Protein AF-A0A3B3YIS9-F1 (afdb_monomer_lite)

Foldseek 3Di:
DDPPPPDPPDDPVVVVVVVVVVVVVVVVVVCVVCVVVVVVVVVVVVVVVVVVVVVVVVVVVVDDDDDDDAQDDDPPDPPFDKDWDDDPDPVDDIDIHTDDDDDDDDDDDDDADWDADPDDDDDDDDPDDPDPDPPPPPPDVHRIGGDDDDD

InterPro domains:
  IPR021654 Histone-lysine N-methyltransferase EZH1/EZH2, N-terminal [PF11616] (39-68)
  IPR045318 Histone-lysine N-methyltransferase EZH1/2-like [PTHR45747] (11-125)

Structure (mmCIF, N/CA/C/O backbone):
data_AF-A0A3B3YIS9-F1
#
_entry.id   AF-A0A3B3YIS9-F1
#
loop_
_atom_site.group_PDB
_atom_site.id
_atom_site.type_symbol
_atom_site.label_atom_id
_atom_site.label_alt_id
_atom_site.label_comp_id
_atom_site.label_asym_id
_atom_site.label_entity_id
_atom_site.label_seq_id
_atom_site.pdbx_PDB_ins_code
_atom_site.Cartn_x
_atom_site.Cartn_y
_atom_site.Cartn_z
_atom_site.occupancy
_atom_site.B_iso_or_equiv
_atom_site.auth_seq_id
_atom_site.auth_comp_id
_atom_site.auth_asym_id
_atom_site.auth_atom_id
_atom_site.pdbx_PDB_model_num
ATOM 1 N N . MET A 1 1 ? 39.478 -8.906 -55.169 1.00 37.00 1 MET A N 1
ATOM 2 C CA . MET A 1 1 ? 39.086 -8.832 -53.743 1.00 37.00 1 MET A CA 1
ATOM 3 C C . MET A 1 1 ? 37.570 -8.921 -53.661 1.00 37.00 1 MET A C 1
ATOM 5 O O . MET A 1 1 ? 36.897 -7.990 -54.076 1.00 37.00 1 MET A O 1
ATOM 9 N N . VAL A 1 2 ? 37.028 -10.063 -53.232 1.00 39.00 2 VAL A N 1
ATOM 10 C CA . VAL A 1 2 ? 35.576 -10.285 -53.136 1.00 39.00 2 VAL A CA 1
ATOM 11 C C . VAL A 1 2 ? 35.105 -9.849 -51.749 1.00 39.00 2 VAL A C 1
ATOM 13 O O . VAL A 1 2 ? 35.486 -10.443 -50.742 1.00 39.00 2 VAL A O 1
ATOM 16 N N . LEU A 1 3 ? 34.284 -8.799 -51.701 1.00 48.53 3 LEU A N 1
ATOM 17 C CA . LEU A 1 3 ? 33.599 -8.336 -50.496 1.00 48.53 3 LEU A CA 1
ATOM 18 C C . LEU A 1 3 ? 32.508 -9.347 -50.120 1.00 48.53 3 LEU A C 1
ATOM 20 O O . LEU A 1 3 ? 31.400 -9.315 -50.651 1.00 48.53 3 LEU A O 1
ATOM 24 N N . THR A 1 4 ? 32.804 -10.254 -49.191 1.00 42.38 4 THR A N 1
ATOM 25 C CA . THR A 1 4 ? 31.789 -11.146 -48.617 1.00 42.38 4 THR A CA 1
ATOM 26 C C . THR A 1 4 ? 30.987 -10.408 -47.547 1.00 42.38 4 THR A C 1
ATOM 28 O O . THR A 1 4 ? 31.160 -10.582 -46.344 1.00 42.38 4 THR A O 1
ATOM 31 N N . GLY A 1 5 ? 30.045 -9.581 -47.996 1.00 50.00 5 GLY A N 1
ATOM 32 C CA . GLY A 1 5 ? 28.939 -9.126 -47.161 1.00 50.00 5 GLY A CA 1
ATOM 33 C C . GLY A 1 5 ? 27.999 -10.297 -46.870 1.00 50.00 5 GLY A C 1
ATOM 34 O O . GLY A 1 5 ? 26.992 -10.464 -47.555 1.00 50.00 5 GLY A O 1
ATOM 35 N N . LYS A 1 6 ? 28.323 -11.134 -45.872 1.00 49.53 6 LYS A N 1
ATOM 36 C CA . LYS A 1 6 ? 27.408 -12.172 -45.371 1.00 49.53 6 LYS A CA 1
ATOM 37 C C . LYS A 1 6 ? 26.148 -11.494 -44.827 1.00 49.53 6 LYS A C 1
ATOM 39 O O . LYS A 1 6 ? 26.132 -11.011 -43.693 1.00 49.53 6 LYS A O 1
ATOM 44 N N . ARG A 1 7 ? 25.081 -11.463 -45.632 1.00 51.59 7 ARG A N 1
ATOM 45 C CA . ARG A 1 7 ? 23.736 -11.124 -45.155 1.00 51.59 7 ARG A CA 1
ATOM 46 C C . ARG A 1 7 ? 23.403 -12.095 -44.025 1.00 51.59 7 ARG A C 1
ATOM 48 O O . ARG A 1 7 ? 23.535 -13.305 -44.173 1.00 51.59 7 ARG A O 1
ATOM 55 N N . SER A 1 8 ? 23.069 -11.540 -42.865 1.00 58.38 8 SER A N 1
ATOM 56 C CA . SER A 1 8 ? 22.772 -12.280 -41.641 1.00 58.38 8 SER A CA 1
ATOM 57 C C . SER A 1 8 ? 21.445 -13.027 -41.804 1.00 58.38 8 SER A C 1
ATOM 59 O O . SER A 1 8 ? 20.417 -12.556 -41.324 1.00 58.38 8 SER A O 1
ATOM 61 N N . ASP A 1 9 ? 21.491 -14.183 -42.461 1.00 59.09 9 ASP A N 1
ATOM 62 C CA . ASP A 1 9 ? 20.396 -15.142 -42.593 1.00 59.09 9 ASP A CA 1
ATOM 63 C C . ASP A 1 9 ? 20.157 -15.837 -41.250 1.00 59.09 9 ASP A C 1
ATOM 65 O O . ASP A 1 9 ? 20.603 -16.951 -40.977 1.00 59.09 9 ASP A O 1
ATOM 69 N N . LYS A 1 10 ? 19.596 -15.088 -40.303 1.00 69.00 10 LYS A N 1
ATOM 70 C CA . LYS A 1 10 ? 19.355 -15.592 -38.960 1.00 69.00 10 LYS A CA 1
ATOM 71 C C . LYS A 1 10 ? 17.853 -15.565 -38.682 1.00 69.00 10 LYS A C 1
ATOM 73 O O . LYS A 1 10 ? 17.228 -14.504 -38.683 1.00 69.00 10 LYS A O 1
ATOM 78 N N . GLY A 1 11 ? 17.287 -16.752 -38.463 1.00 79.06 11 GLY A N 1
ATOM 79 C CA . GLY A 1 11 ? 15.844 -16.964 -38.327 1.00 79.06 11 GLY A CA 1
ATOM 80 C C . GLY A 1 11 ? 15.215 -16.366 -37.055 1.00 79.06 11 GLY A C 1
ATOM 81 O O . GLY A 1 11 ? 15.917 -15.989 -36.118 1.00 79.06 11 GLY A O 1
ATOM 82 N N . PRO A 1 12 ? 13.876 -16.324 -36.944 1.00 82.38 12 PRO A N 1
ATOM 83 C CA . PRO A 1 12 ? 13.153 -15.587 -35.893 1.00 82.38 12 PRO A CA 1
ATOM 84 C C . PRO A 1 12 ? 13.599 -15.874 -34.444 1.00 82.38 12 PRO A C 1
ATOM 86 O O . PRO A 1 12 ? 13.611 -14.985 -33.588 1.00 82.38 12 PRO A O 1
ATOM 89 N N . ALA A 1 13 ? 14.024 -17.106 -34.148 1.00 85.88 13 ALA A N 1
ATOM 90 C CA . ALA A 1 13 ? 14.504 -17.503 -32.824 1.00 85.88 13 ALA A CA 1
ATOM 91 C C . ALA A 1 13 ? 15.871 -16.896 -32.445 1.00 85.88 13 ALA A C 1
ATOM 93 O O . ALA A 1 13 ? 16.140 -16.672 -31.260 1.00 85.88 13 ALA A O 1
ATOM 94 N N . CYS A 1 14 ? 16.754 -16.611 -33.409 1.00 91.25 14 CYS A N 1
ATOM 95 C CA . CYS A 1 14 ? 18.021 -15.938 -33.114 1.00 91.25 14 CYS A CA 1
ATOM 96 C C . CYS A 1 14 ? 17.784 -14.485 -32.678 1.00 91.25 14 CYS A C 1
ATOM 98 O O . CYS A 1 14 ? 18.513 -13.970 -31.832 1.00 91.25 14 CYS A O 1
ATOM 100 N N . TRP A 1 15 ? 16.762 -13.832 -33.247 1.00 92.88 15 TRP A N 1
ATOM 101 C CA . TRP A 1 15 ? 16.446 -12.435 -32.992 1.00 92.88 15 TRP A CA 1
ATOM 102 C C . TRP A 1 15 ? 15.855 -12.294 -31.600 1.00 92.88 15 TRP A C 1
ATOM 104 O O . TRP A 1 15 ? 16.324 -11.457 -30.839 1.00 92.88 15 TRP A O 1
ATOM 114 N N . LYS A 1 16 ? 14.950 -13.200 -31.203 1.00 92.94 16 LYS A N 1
ATOM 115 C CA . LYS A 1 16 ? 14.458 -13.283 -29.817 1.00 92.94 16 LYS A CA 1
ATOM 116 C C . LYS A 1 16 ? 15.602 -13.437 -28.807 1.00 92.94 16 LYS A C 1
ATOM 118 O O . LYS A 1 16 ? 15.635 -12.721 -27.808 1.00 92.94 16 LYS A O 1
ATOM 123 N N . ARG A 1 17 ? 16.575 -14.320 -29.081 1.00 93.62 17 ARG A N 1
ATOM 124 C CA . ARG A 1 17 ? 17.766 -14.500 -28.226 1.00 93.62 17 ARG A CA 1
ATOM 125 C C . ARG A 1 17 ? 18.620 -13.232 -28.153 1.00 93.62 17 ARG A C 1
ATOM 127 O O . ARG A 1 17 ? 18.949 -12.794 -27.056 1.00 93.62 17 ARG A O 1
ATOM 134 N N . ARG A 1 18 ? 18.920 -12.606 -29.296 1.00 95.38 18 ARG A N 1
ATOM 135 C CA . ARG A 1 18 ? 19.709 -11.365 -29.358 1.00 95.38 18 ARG A CA 1
ATOM 136 C C . ARG A 1 18 ? 19.024 -10.209 -28.628 1.00 95.38 18 ARG A C 1
ATOM 138 O O . ARG A 1 18 ? 19.680 -9.515 -27.860 1.00 95.38 18 ARG A O 1
ATOM 145 N N . VAL A 1 19 ? 17.714 -10.039 -28.818 1.00 97.06 19 VAL A N 1
ATOM 146 C CA . VAL A 1 19 ? 16.910 -9.017 -28.129 1.00 97.06 19 VAL A CA 1
ATOM 147 C C . VAL A 1 19 ? 16.929 -9.243 -26.621 1.00 97.06 19 VAL A C 1
ATOM 149 O O . VAL A 1 19 ? 17.151 -8.292 -25.879 1.00 97.06 19 VAL A O 1
ATOM 152 N N . LYS A 1 20 ? 16.770 -10.488 -26.151 1.00 96.62 20 LYS A N 1
ATOM 153 C CA . LYS A 1 20 ? 16.856 -10.809 -24.718 1.00 96.62 20 LYS A CA 1
ATOM 154 C C . LYS A 1 20 ? 18.231 -10.452 -24.142 1.00 96.62 20 LYS A C 1
ATOM 156 O O . LYS A 1 20 ? 18.293 -9.837 -23.080 1.00 96.62 20 LYS A O 1
ATOM 161 N N . SER A 1 21 ? 19.319 -10.793 -24.833 1.00 96.88 21 SER A N 1
ATOM 162 C CA . SER A 1 21 ? 20.678 -10.459 -24.387 1.00 96.88 21 SER A CA 1
ATOM 163 C C . SER A 1 21 ? 20.927 -8.948 -24.346 1.00 96.88 21 SER A C 1
ATOM 165 O O . SER A 1 21 ? 21.400 -8.443 -23.329 1.00 96.88 21 SER A O 1
ATOM 167 N N . GLU A 1 22 ? 20.548 -8.209 -25.394 1.00 97.69 22 GLU A N 1
ATOM 168 C CA . GLU A 1 22 ? 20.669 -6.744 -25.413 1.00 97.69 22 GLU A CA 1
ATOM 169 C C . GLU A 1 22 ? 19.794 -6.082 -24.344 1.00 97.69 22 GLU A C 1
ATOM 171 O O . GLU A 1 22 ? 20.249 -5.174 -23.651 1.00 97.69 22 GLU A O 1
ATOM 176 N N . TYR A 1 23 ? 18.570 -6.575 -24.134 1.00 97.88 23 TYR A N 1
ATOM 177 C CA . TYR A 1 23 ? 17.698 -6.118 -23.053 1.00 97.88 23 TYR A CA 1
ATOM 178 C C . TYR A 1 23 ? 18.362 -6.295 -21.681 1.00 97.88 23 TYR A C 1
ATOM 180 O O . TYR A 1 23 ? 18.386 -5.355 -20.886 1.00 97.88 23 TYR A O 1
ATOM 188 N N . MET A 1 24 ? 18.945 -7.467 -21.406 1.00 97.88 24 MET A N 1
ATOM 189 C CA . MET A 1 24 ? 19.632 -7.725 -20.137 1.00 97.88 24 MET A CA 1
ATOM 190 C C . MET A 1 24 ? 20.863 -6.831 -19.961 1.00 97.88 24 MET A C 1
ATOM 192 O O . MET A 1 24 ? 21.028 -6.246 -18.886 1.00 97.88 24 MET A O 1
ATOM 196 N N . ARG A 1 25 ? 21.670 -6.655 -21.018 1.00 97.81 25 ARG A N 1
ATOM 197 C CA . ARG A 1 25 ? 22.840 -5.762 -21.029 1.00 97.81 25 ARG A CA 1
ATOM 198 C C . ARG A 1 25 ? 22.438 -4.319 -20.715 1.00 97.81 25 ARG A C 1
ATOM 200 O O . ARG A 1 25 ? 22.995 -3.702 -19.808 1.00 97.81 25 ARG A O 1
ATOM 207 N N . LEU A 1 26 ? 21.424 -3.798 -21.408 1.00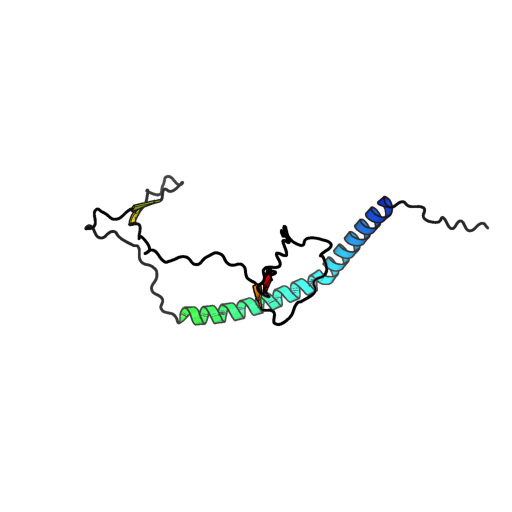 98.00 26 LEU A N 1
ATOM 208 C CA . LEU A 1 26 ? 20.918 -2.438 -21.207 1.00 98.00 26 LEU A CA 1
ATOM 209 C C . LEU A 1 26 ? 20.277 -2.257 -19.828 1.00 98.00 26 LEU A C 1
ATOM 211 O O . LEU A 1 26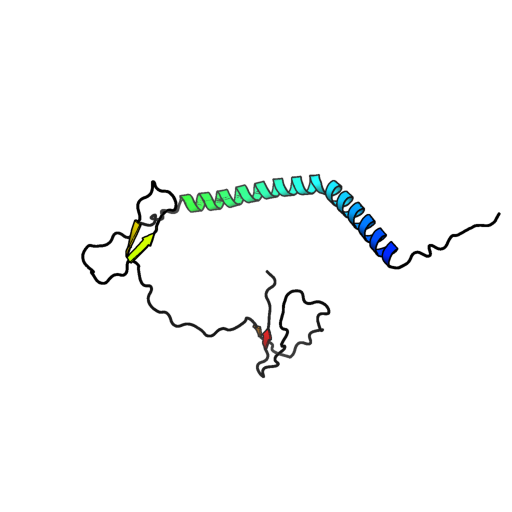 ? 20.478 -1.223 -19.193 1.00 98.00 26 LEU A O 1
ATOM 215 N N . ARG A 1 27 ? 19.528 -3.250 -19.333 1.00 97.44 27 ARG A N 1
ATOM 216 C CA . ARG A 1 27 ? 18.915 -3.213 -17.998 1.00 97.44 27 ARG A CA 1
ATOM 217 C C . ARG A 1 27 ? 19.973 -3.131 -16.903 1.00 97.44 27 ARG A C 1
ATOM 219 O O . ARG A 1 27 ? 19.837 -2.306 -16.004 1.00 97.44 27 ARG A O 1
ATOM 226 N N . GLN A 1 28 ? 21.014 -3.959 -16.975 1.00 96.81 28 GLN A N 1
ATOM 227 C CA . GLN A 1 28 ? 22.119 -3.925 -16.015 1.00 96.81 28 GLN A CA 1
ATOM 228 C C . GLN A 1 28 ? 22.856 -2.587 -16.085 1.00 96.81 28 GLN A C 1
ATOM 230 O O . GLN A 1 28 ? 22.989 -1.920 -15.063 1.00 96.81 28 GLN A O 1
ATOM 235 N N . GLN A 1 29 ? 23.233 -2.136 -17.285 1.00 96.25 29 GLN A N 1
ATOM 236 C CA . GLN A 1 29 ? 23.911 -0.852 -17.473 1.00 96.25 29 GLN A CA 1
ATOM 237 C C . GLN A 1 29 ? 23.092 0.324 -16.913 1.00 96.25 29 GLN A C 1
ATOM 239 O O . GLN A 1 29 ? 23.638 1.175 -16.215 1.00 96.25 29 GLN A O 1
ATOM 244 N N . LYS A 1 30 ? 21.773 0.360 -17.161 1.00 96.94 30 LYS A N 1
ATOM 245 C CA . LYS A 1 30 ? 20.873 1.382 -16.600 1.00 96.94 30 LYS A CA 1
ATOM 246 C C . LYS A 1 30 ? 20.735 1.270 -15.080 1.00 96.94 30 LYS A C 1
ATOM 248 O O . LYS A 1 30 ? 20.710 2.302 -14.418 1.00 96.94 30 LYS A O 1
ATOM 253 N N . ARG A 1 31 ? 20.664 0.053 -14.523 1.00 96.12 31 ARG A N 1
ATOM 254 C CA . ARG A 1 31 ? 20.610 -0.173 -13.068 1.00 96.12 31 ARG A CA 1
ATOM 255 C C . ARG A 1 31 ? 21.864 0.358 -12.383 1.00 96.12 31 ARG A C 1
ATOM 257 O O . ARG A 1 31 ? 21.733 1.046 -11.383 1.00 96.12 31 ARG A O 1
ATOM 264 N N . PHE A 1 32 ? 23.045 0.052 -12.920 1.00 95.88 32 PHE A N 1
ATOM 265 C CA . PHE A 1 32 ? 24.308 0.521 -12.351 1.00 95.88 32 PHE A CA 1
ATOM 266 C C . PHE A 1 32 ? 24.444 2.040 -12.456 1.00 95.88 32 PHE A C 1
ATOM 268 O O . PHE A 1 32 ? 24.727 2.678 -11.451 1.00 95.88 32 PHE A O 1
ATOM 275 N N . ARG A 1 33 ? 24.143 2.633 -13.622 1.00 94.62 33 ARG A N 1
ATOM 276 C CA . ARG A 1 33 ? 24.182 4.097 -13.804 1.00 94.62 33 ARG A CA 1
ATOM 277 C C . ARG A 1 33 ? 23.265 4.847 -12.836 1.00 94.62 33 ARG A C 1
ATOM 279 O O . ARG A 1 33 ? 23.664 5.865 -12.299 1.00 94.62 33 ARG A O 1
ATOM 286 N N . ARG A 1 34 ? 22.054 4.332 -12.601 1.00 96.56 34 ARG A N 1
ATOM 287 C CA . ARG A 1 34 ? 21.067 4.957 -11.704 1.00 96.56 34 ARG A CA 1
ATOM 288 C C . ARG A 1 34 ? 21.243 4.586 -10.231 1.00 96.56 34 ARG A C 1
ATOM 290 O O . ARG A 1 34 ? 20.453 5.039 -9.413 1.00 96.56 34 ARG A O 1
ATOM 297 N N . ALA A 1 35 ? 22.199 3.727 -9.875 1.00 96.12 35 ALA A N 1
ATOM 298 C CA . ALA A 1 35 ? 22.273 3.176 -8.523 1.00 96.12 35 ALA A CA 1
ATOM 299 C C . ALA A 1 35 ? 22.468 4.275 -7.469 1.00 96.12 35 ALA A C 1
ATOM 301 O O . ALA A 1 35 ? 21.747 4.299 -6.473 1.00 96.12 35 ALA A O 1
ATOM 302 N N . ASP A 1 36 ? 23.398 5.196 -7.709 1.00 95.06 36 ASP A N 1
ATOM 303 C CA . ASP A 1 36 ? 23.720 6.245 -6.740 1.00 95.06 36 ASP A CA 1
ATOM 304 C C . ASP A 1 36 ? 22.690 7.380 -6.748 1.00 95.06 36 ASP A C 1
ATOM 306 O O . ASP A 1 36 ? 22.325 7.875 -5.682 1.00 95.06 36 ASP A O 1
ATOM 310 N N . GLU A 1 37 ? 22.107 7.698 -7.909 1.00 95.69 37 GLU A N 1
ATOM 311 C CA . GLU A 1 37 ? 20.947 8.598 -8.011 1.00 95.69 37 GLU A CA 1
ATOM 312 C C . GLU A 1 37 ? 19.775 8.078 -7.168 1.00 95.69 37 GLU A C 1
ATOM 314 O O . GLU A 1 37 ? 19.204 8.808 -6.360 1.00 95.69 37 GLU A O 1
ATOM 319 N N . VAL A 1 38 ? 19.449 6.789 -7.300 1.00 97.56 38 VAL A N 1
ATOM 320 C CA . VAL A 1 38 ? 18.362 6.153 -6.551 1.00 97.56 38 VAL A CA 1
ATOM 321 C C . VAL A 1 38 ? 18.662 6.129 -5.053 1.00 97.56 38 VAL A C 1
ATOM 323 O O . VAL A 1 38 ? 17.772 6.438 -4.265 1.00 97.56 38 VAL A O 1
ATOM 326 N N . LYS A 1 39 ? 19.897 5.820 -4.631 1.00 97.69 39 LYS A N 1
ATOM 327 C CA . LYS A 1 39 ? 20.290 5.905 -3.210 1.00 97.69 39 LYS A CA 1
ATOM 328 C C . LYS A 1 39 ? 20.113 7.320 -2.659 1.00 97.69 39 LYS A C 1
ATOM 330 O O . LYS A 1 39 ? 19.555 7.479 -1.577 1.00 97.69 39 LYS A O 1
ATOM 335 N N . SER A 1 40 ? 20.545 8.334 -3.409 1.00 97.69 40 SER A N 1
ATOM 336 C CA . SER A 1 40 ? 20.365 9.738 -3.033 1.00 97.69 40 SER A CA 1
ATOM 337 C C . SER A 1 40 ? 18.880 10.082 -2.881 1.00 97.69 40 SER A C 1
ATOM 339 O O . SER A 1 40 ? 18.460 10.568 -1.832 1.00 97.69 40 SER A O 1
ATOM 341 N N . MET A 1 41 ? 18.050 9.700 -3.860 1.00 97.81 41 MET A N 1
ATOM 342 C CA . MET A 1 41 ? 16.597 9.881 -3.791 1.00 97.81 41 MET A CA 1
ATOM 343 C C . MET A 1 41 ? 15.967 9.163 -2.592 1.00 97.81 41 MET A C 1
ATOM 345 O O . MET A 1 41 ? 15.087 9.728 -1.944 1.00 97.81 41 MET A O 1
ATOM 349 N N . PHE A 1 42 ? 16.407 7.943 -2.266 1.00 98.25 42 PHE A N 1
ATOM 350 C CA . PHE A 1 42 ? 15.939 7.222 -1.081 1.00 98.25 42 PHE A CA 1
ATOM 351 C C . PHE A 1 42 ? 16.306 7.948 0.213 1.00 98.25 42 PHE A C 1
ATOM 353 O O . PHE A 1 42 ? 15.456 8.049 1.094 1.00 98.25 42 PHE A O 1
ATOM 360 N N . ASN A 1 43 ? 17.519 8.494 0.320 1.00 98.06 43 ASN A N 1
ATOM 361 C CA . ASN A 1 43 ? 17.942 9.265 1.490 1.00 98.06 43 ASN A CA 1
ATOM 362 C C . ASN A 1 43 ? 17.133 10.561 1.637 1.00 98.06 43 ASN A C 1
ATOM 364 O O . ASN A 1 43 ? 16.605 10.836 2.713 1.00 98.06 43 ASN A O 1
ATOM 368 N N . SER A 1 44 ? 16.935 11.316 0.552 1.00 98.25 44 SER A N 1
ATOM 369 C CA . SER A 1 44 ? 16.070 12.503 0.578 1.00 98.25 44 SER A CA 1
ATOM 370 C C . SER A 1 44 ? 14.616 12.150 0.909 1.00 98.25 44 SER A C 1
ATOM 372 O O . SER A 1 44 ? 13.947 12.879 1.638 1.00 98.25 44 SER A O 1
ATOM 374 N N . ASN A 1 45 ? 14.106 11.024 0.403 1.00 98.50 45 ASN A N 1
ATOM 375 C CA . ASN A 1 45 ? 12.768 10.551 0.745 1.00 98.50 45 ASN A CA 1
ATOM 376 C C . ASN A 1 45 ? 12.676 10.120 2.215 1.00 98.50 45 ASN A C 1
ATOM 378 O O . ASN A 1 45 ? 11.670 10.384 2.863 1.00 98.50 45 ASN A O 1
ATOM 382 N N . ARG A 1 46 ? 13.731 9.506 2.765 1.00 98.44 46 ARG A N 1
ATOM 383 C CA . ARG A 1 46 ? 13.799 9.142 4.183 1.00 98.44 46 ARG A CA 1
ATOM 384 C C . ARG A 1 46 ? 13.688 10.374 5.072 1.00 98.44 46 ARG A C 1
ATOM 386 O O . ARG A 1 46 ? 12.941 10.319 6.040 1.00 98.44 46 ARG A O 1
ATOM 393 N N . GLN A 1 47 ? 14.349 11.470 4.709 1.00 98.31 47 GLN A N 1
ATOM 394 C CA . GLN A 1 47 ? 14.231 12.736 5.431 1.00 98.31 47 GLN A CA 1
ATOM 395 C C . GLN A 1 47 ? 12.780 13.247 5.444 1.00 98.31 47 GLN A C 1
ATOM 397 O O . GLN A 1 47 ? 12.232 13.524 6.506 1.00 98.31 47 GLN A O 1
ATOM 402 N N . LYS A 1 48 ? 12.104 13.239 4.286 1.00 98.50 48 LYS A N 1
ATOM 403 C CA . LYS A 1 48 ? 10.680 13.616 4.185 1.00 98.50 48 LYS A CA 1
ATOM 404 C C . LYS A 1 48 ? 9.761 12.707 5.002 1.00 98.50 48 LYS A C 1
ATOM 406 O O . LYS A 1 48 ? 8.758 13.175 5.534 1.00 98.50 48 LYS A O 1
ATOM 411 N N . ILE A 1 49 ? 10.057 11.406 5.057 1.00 98.56 49 ILE A N 1
ATOM 412 C CA . ILE A 1 49 ? 9.304 10.457 5.886 1.00 98.56 49 ILE A CA 1
ATOM 413 C C . ILE A 1 49 ? 9.461 10.841 7.351 1.00 98.56 49 ILE A C 1
ATOM 415 O O . ILE A 1 49 ? 8.443 10.994 8.011 1.00 98.56 49 ILE A O 1
ATOM 419 N N . VAL A 1 50 ? 10.699 11.038 7.818 1.00 98.56 50 VAL A N 1
ATOM 420 C CA . VAL A 1 50 ? 10.996 11.408 9.210 1.00 98.56 50 VAL A CA 1
ATOM 421 C C . VAL A 1 50 ? 10.242 12.676 9.598 1.00 98.56 50 VAL A C 1
ATOM 423 O O . VAL A 1 50 ? 9.462 12.636 10.543 1.00 98.56 50 VAL A O 1
ATOM 426 N N . GLU A 1 51 ? 10.355 13.742 8.804 1.00 98.44 51 GLU A N 1
ATOM 427 C CA . GLU A 1 51 ? 9.659 15.012 9.052 1.00 98.44 51 GLU A CA 1
ATOM 428 C C . GLU A 1 51 ? 8.142 14.830 9.183 1.00 98.44 51 GLU A C 1
ATOM 430 O O . GLU A 1 51 ? 7.536 15.269 10.159 1.00 98.44 51 GLU A O 1
ATOM 435 N N . ARG A 1 52 ? 7.515 14.123 8.233 1.00 98.38 52 ARG A N 1
ATOM 436 C CA . ARG A 1 52 ? 6.063 13.884 8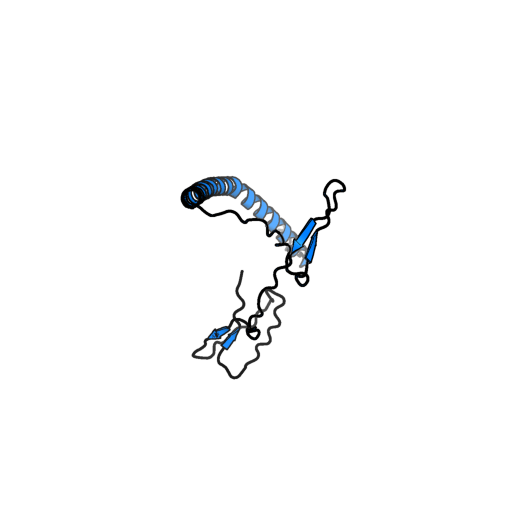.255 1.00 98.38 52 ARG A CA 1
ATOM 437 C C . ARG A 1 52 ? 5.643 13.006 9.429 1.00 98.38 52 ARG A C 1
ATOM 439 O O . ARG A 1 52 ? 4.610 13.265 10.041 1.00 98.38 52 ARG A O 1
ATOM 446 N N . THR A 1 53 ? 6.414 11.964 9.737 1.00 98.44 53 THR A N 1
ATOM 447 C CA . THR A 1 53 ? 6.124 11.092 10.879 1.00 98.44 53 THR A CA 1
ATOM 448 C C . THR A 1 53 ? 6.306 11.820 12.199 1.00 98.44 53 THR A C 1
ATOM 450 O O . THR A 1 53 ? 5.527 11.574 13.113 1.00 98.44 53 THR A O 1
ATOM 453 N N . ASP A 1 54 ? 7.261 12.745 12.296 1.00 98.38 54 ASP A N 1
ATOM 454 C CA . ASP A 1 54 ? 7.481 13.542 13.498 1.00 98.38 54 ASP A CA 1
ATOM 455 C C . ASP A 1 54 ? 6.323 14.509 13.739 1.00 98.38 54 ASP A C 1
ATOM 457 O O . ASP A 1 54 ? 5.826 14.571 14.863 1.00 98.38 54 ASP A O 1
ATOM 461 N N . THR A 1 55 ? 5.815 15.181 12.697 1.00 98.31 55 THR A N 1
ATOM 462 C CA . THR A 1 55 ? 4.597 16.005 12.800 1.00 98.31 55 THR A CA 1
ATOM 463 C C . THR A 1 55 ? 3.405 15.176 13.281 1.00 98.31 55 THR A C 1
ATOM 465 O O . THR A 1 55 ? 2.772 15.525 14.276 1.00 98.31 55 THR A O 1
ATOM 468 N N . LEU A 1 56 ? 3.141 14.027 12.647 1.00 98.31 56 LEU A N 1
ATOM 469 C CA . LEU A 1 56 ? 2.043 13.138 13.048 1.00 98.31 56 LEU A CA 1
ATOM 470 C C . LEU A 1 56 ? 2.220 12.601 14.477 1.00 98.31 56 LEU A C 1
ATOM 472 O O . LEU A 1 56 ? 1.249 12.466 15.218 1.00 98.31 56 LEU A O 1
ATOM 476 N N . ASN A 1 57 ? 3.454 12.314 14.892 1.00 98.12 57 ASN A N 1
ATOM 477 C CA . ASN A 1 57 ? 3.762 11.842 16.239 1.00 98.12 57 ASN A CA 1
ATOM 478 C C . ASN A 1 57 ? 3.581 12.951 17.288 1.00 98.12 57 ASN A C 1
ATOM 480 O O . ASN A 1 57 ? 3.102 12.685 18.389 1.00 98.12 57 ASN A O 1
ATOM 484 N N . GLN A 1 58 ? 3.927 14.199 16.965 1.00 97.69 58 GLN A N 1
ATOM 485 C CA . GLN A 1 58 ? 3.651 15.352 17.824 1.00 97.69 58 GLN A CA 1
ATOM 486 C C . GLN A 1 58 ? 2.142 15.568 17.988 1.00 97.69 58 GLN A C 1
ATOM 488 O O . GLN A 1 58 ? 1.668 15.688 19.116 1.00 97.69 58 GLN A O 1
ATOM 493 N N . GLU A 1 59 ? 1.380 15.527 16.893 1.00 97.69 59 GLU A N 1
ATOM 494 C CA . GLU A 1 59 ? -0.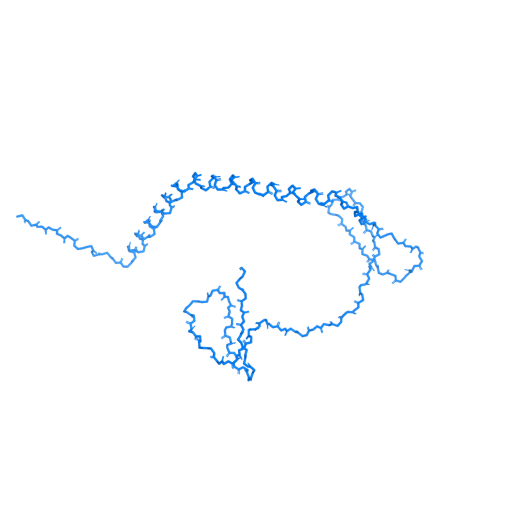086 15.599 16.927 1.00 97.69 59 GLU A CA 1
ATOM 495 C C . GLU A 1 59 ? -0.722 14.430 17.685 1.00 97.69 59 GLU A C 1
ATOM 497 O O . GLU A 1 59 ? -1.764 14.588 18.314 1.00 97.69 59 GLU A O 1
ATOM 502 N N . TRP A 1 60 ? -0.125 13.240 17.632 1.00 97.31 60 TRP A N 1
ATOM 503 C CA . TRP A 1 60 ? -0.595 12.091 18.398 1.00 97.31 60 TRP A CA 1
ATOM 504 C C . TRP A 1 60 ? -0.359 12.274 19.900 1.00 97.31 60 TRP A C 1
ATOM 506 O O . TRP A 1 60 ? -1.255 12.005 20.696 1.00 97.31 60 TRP A O 1
ATOM 516 N N . LYS A 1 61 ? 0.813 12.785 20.299 1.00 96.69 61 LYS A N 1
ATOM 517 C CA . LYS A 1 61 ? 1.182 13.000 21.711 1.00 96.69 61 LYS A CA 1
ATOM 518 C C . LYS A 1 61 ? 0.274 13.988 22.442 1.00 96.69 61 LYS A C 1
ATOM 520 O O . LYS A 1 61 ? 0.138 13.886 23.659 1.00 96.69 61 LYS A O 1
ATOM 525 N N . THR A 1 62 ? -0.342 14.936 21.737 1.00 96.81 62 THR A N 1
ATOM 526 C CA . THR A 1 62 ? -1.296 15.880 22.345 1.00 96.81 62 THR A CA 1
ATOM 527 C C . THR A 1 62 ? -2.670 15.253 22.586 1.00 96.81 62 THR A C 1
ATOM 529 O O . THR A 1 62 ? -3.455 15.772 23.382 1.00 96.81 62 THR A O 1
ATOM 532 N N . ARG A 1 63 ? -2.977 14.118 21.944 1.00 95.81 63 ARG A N 1
ATOM 533 C CA . ARG A 1 63 ? -4.253 13.418 22.109 1.00 95.81 63 ARG A CA 1
ATOM 534 C C . ARG A 1 63 ? -4.219 12.566 23.373 1.00 95.81 63 ARG A C 1
ATOM 536 O O . ARG A 1 63 ? -3.359 11.710 23.551 1.00 95.81 63 ARG A O 1
ATOM 543 N N . ARG A 1 64 ? -5.219 12.743 24.237 1.00 94.62 64 ARG A N 1
ATOM 544 C CA . ARG A 1 64 ? -5.460 11.864 25.391 1.00 94.62 64 ARG A CA 1
ATOM 545 C C . ARG A 1 64 ? -6.559 10.871 25.030 1.00 94.62 64 ARG A C 1
ATOM 547 O O . ARG A 1 64 ? -7.737 11.144 25.238 1.00 94.62 64 ARG A O 1
ATOM 554 N N . ILE A 1 65 ? -6.170 9.747 24.433 1.00 94.50 65 ILE A N 1
ATOM 555 C CA . ILE A 1 65 ? -7.091 8.673 24.039 1.00 94.50 65 ILE A CA 1
ATOM 556 C C . ILE A 1 65 ? -7.078 7.606 25.131 1.00 94.50 65 ILE A C 1
ATOM 558 O O . ILE A 1 65 ? -6.013 7.128 25.517 1.00 94.50 65 ILE A O 1
ATOM 562 N N . GLN A 1 66 ? -8.257 7.241 25.633 1.00 93.56 66 GLN A N 1
ATOM 563 C CA . GLN A 1 66 ? -8.381 6.139 26.584 1.00 93.56 66 GLN A CA 1
ATOM 564 C C . GLN A 1 66 ? -8.071 4.815 25.872 1.00 93.56 66 GLN A C 1
ATOM 566 O O . GLN A 1 66 ? -8.698 4.532 24.846 1.00 93.56 66 GLN A O 1
ATOM 571 N N . PRO A 1 67 ? -7.119 4.006 26.373 1.00 94.00 67 PRO A N 1
ATOM 572 C CA . PRO A 1 67 ? -6.878 2.686 25.814 1.00 94.00 67 PRO A CA 1
ATOM 573 C C . PRO A 1 67 ? -8.114 1.796 25.997 1.00 94.00 67 PRO A C 1
ATOM 575 O O . PRO A 1 67 ? -8.968 2.028 26.857 1.00 94.00 67 PRO A O 1
ATOM 578 N N . VAL A 1 68 ? -8.222 0.769 25.158 1.00 92.31 68 VAL A N 1
ATOM 579 C CA . VAL A 1 68 ? -9.340 -0.176 25.224 1.00 92.31 68 VAL A CA 1
ATOM 580 C C . VAL A 1 68 ? -9.257 -0.968 26.527 1.00 92.31 68 VAL A C 1
ATOM 582 O O . VAL A 1 68 ? -8.202 -1.490 26.881 1.00 92.31 68 VAL A O 1
ATOM 585 N N . HIS A 1 69 ? -10.385 -1.064 27.225 1.00 87.88 69 HIS A N 1
ATOM 586 C CA . HIS A 1 69 ? -10.518 -1.844 28.450 1.00 87.88 69 HIS A CA 1
ATOM 587 C C . HIS A 1 69 ? -11.034 -3.248 28.123 1.00 87.88 69 HIS A C 1
ATOM 589 O O . HIS A 1 69 ? -11.814 -3.429 27.184 1.00 87.88 69 HIS A O 1
ATOM 595 N N . ILE A 1 70 ? -10.608 -4.243 28.904 1.00 86.50 70 ILE A N 1
ATOM 596 C CA . ILE A 1 70 ? -11.061 -5.626 28.733 1.00 86.50 70 ILE A CA 1
ATOM 597 C C . ILE A 1 70 ? -12.552 -5.703 29.060 1.00 86.50 70 ILE A C 1
ATOM 599 O O . ILE A 1 70 ? -13.018 -5.184 30.075 1.00 86.50 70 ILE A O 1
ATOM 603 N N . MET A 1 71 ? -13.299 -6.377 28.189 1.00 79.94 71 MET A N 1
ATOM 604 C CA . MET A 1 71 ? -14.696 -6.697 28.438 1.00 79.94 71 MET A CA 1
ATOM 605 C C . MET A 1 71 ? -14.774 -7.830 29.461 1.00 79.94 71 MET A C 1
ATOM 607 O O . MET A 1 71 ? -14.710 -9.003 29.104 1.00 79.94 71 MET A O 1
ATOM 611 N N . THR A 1 72 ? -14.900 -7.485 30.737 1.00 72.50 72 THR A N 1
ATOM 612 C CA . THR A 1 72 ? -15.177 -8.471 31.785 1.00 72.50 72 THR A CA 1
ATOM 613 C C . THR A 1 72 ? -16.669 -8.794 31.792 1.00 72.50 72 THR A C 1
ATOM 615 O O . THR A 1 72 ? -17.514 -7.908 31.641 1.00 72.50 72 THR A O 1
ATOM 618 N N . SER A 1 73 ? -17.008 -10.070 31.957 1.00 56.97 73 SER A N 1
ATOM 619 C CA . SER A 1 73 ? -18.387 -10.499 32.156 1.00 56.97 73 SER A CA 1
ATOM 620 C C . SER A 1 73 ? -18.917 -9.910 33.467 1.00 56.97 73 SER A C 1
ATOM 622 O O . SER A 1 73 ? -18.367 -10.133 34.543 1.00 56.97 73 SER A O 1
ATOM 624 N N . VAL A 1 74 ? -19.999 -9.132 33.394 1.00 56.16 74 VAL A N 1
ATOM 625 C CA . VAL A 1 74 ? -20.808 -8.849 34.584 1.00 56.16 74 VAL A CA 1
ATOM 626 C C . VAL A 1 74 ? -21.594 -10.129 34.848 1.00 56.16 74 VAL A C 1
ATOM 628 O O . VAL A 1 74 ? -22.224 -10.664 33.936 1.00 56.16 74 VAL A O 1
ATOM 631 N N . SER A 1 75 ? -21.515 -10.648 36.067 1.00 55.03 75 SER A N 1
ATOM 632 C CA . SER A 1 75 ? -21.977 -11.967 36.524 1.00 55.03 75 SER A CA 1
ATOM 633 C C . SER A 1 75 ? -23.493 -12.251 36.407 1.00 55.03 75 SER A C 1
ATOM 635 O O . SER A 1 75 ? -24.007 -13.119 37.108 1.00 55.03 75 SER A O 1
ATOM 637 N N . SER A 1 76 ? -24.247 -11.574 35.533 1.00 53.81 76 SER A N 1
ATOM 638 C CA . SER A 1 76 ? -25.716 -11.545 35.594 1.00 53.81 76 SER A CA 1
ATOM 639 C C . SER A 1 76 ? -26.494 -11.712 34.281 1.00 53.81 76 SER A C 1
ATOM 641 O O . SER A 1 76 ? -27.704 -11.504 34.284 1.00 53.81 76 SER A O 1
ATOM 643 N N . LEU A 1 77 ? -25.902 -12.183 33.178 1.00 57.38 77 LEU A N 1
ATOM 644 C CA . LEU A 1 77 ? -26.695 -12.592 32.005 1.00 57.38 77 LEU A CA 1
ATOM 645 C C . LEU A 1 77 ? -26.279 -13.979 31.510 1.00 57.38 77 LEU A C 1
ATOM 647 O O . LEU A 1 77 ? -25.476 -14.108 30.591 1.00 57.38 77 LEU A O 1
ATOM 651 N N . ARG A 1 78 ? -26.904 -15.025 32.076 1.00 56.66 78 ARG A N 1
ATOM 652 C CA . ARG A 1 78 ? -26.778 -16.452 31.684 1.00 56.66 78 ARG A CA 1
ATOM 653 C C . ARG A 1 78 ? -27.119 -16.758 30.207 1.00 56.66 78 ARG A C 1
ATOM 655 O O . ARG A 1 78 ? -27.142 -17.917 29.817 1.00 56.66 78 ARG A O 1
ATOM 662 N N . ALA A 1 79 ? -27.407 -15.738 29.399 1.00 62.34 79 ALA A N 1
ATOM 663 C CA . ALA A 1 79 ? -27.808 -15.833 27.997 1.00 62.34 79 ALA A CA 1
ATOM 664 C C . ALA A 1 79 ? -26.813 -15.173 27.018 1.00 62.34 79 ALA A C 1
ATOM 666 O O . ALA A 1 79 ? -27.073 -15.142 25.815 1.00 62.34 79 ALA A O 1
ATOM 667 N N . SER A 1 80 ? -25.688 -14.620 27.494 1.00 71.50 80 SER A N 1
ATOM 668 C CA . SER A 1 80 ? -24.660 -14.077 26.598 1.00 71.50 80 SER A CA 1
ATOM 669 C C . SER A 1 80 ? -23.814 -15.207 26.017 1.00 71.50 80 SER A C 1
ATOM 671 O O . SER A 1 80 ? -23.300 -16.039 26.757 1.00 71.50 80 SER A O 1
ATOM 673 N N . ARG A 1 81 ? -23.633 -15.225 24.692 1.00 85.38 81 ARG A N 1
ATOM 674 C CA . ARG A 1 81 ? -22.693 -16.147 24.034 1.00 85.38 81 ARG A CA 1
ATOM 675 C C . ARG A 1 81 ? -21.268 -15.832 24.494 1.00 85.38 81 ARG A C 1
ATOM 677 O O . ARG A 1 81 ? -20.964 -14.674 24.773 1.00 85.38 81 ARG A O 1
ATOM 684 N N . GLU A 1 82 ? -20.402 -16.835 24.527 1.00 89.12 82 GLU A N 1
ATOM 685 C CA . GLU A 1 82 ? -18.990 -16.701 24.900 1.00 89.12 82 GLU A CA 1
ATOM 686 C C . GLU A 1 82 ? -18.096 -17.069 23.711 1.00 89.12 82 GLU A C 1
ATOM 688 O O . GLU A 1 82 ? -18.464 -17.900 22.876 1.00 89.12 82 GLU A O 1
ATOM 693 N N . CYS A 1 83 ? -16.932 -16.431 23.611 1.00 88.88 83 CYS A N 1
ATOM 694 C CA . CYS A 1 83 ? -15.871 -16.814 22.691 1.00 88.88 83 CYS A CA 1
ATOM 695 C C . CYS A 1 83 ? -14.681 -17.353 23.483 1.00 88.88 83 CYS A C 1
ATOM 697 O O . CYS A 1 83 ? -14.329 -16.832 24.543 1.00 88.88 83 CYS A O 1
ATOM 699 N N . THR A 1 84 ? -14.064 -18.413 22.963 1.00 91.25 84 THR A N 1
ATOM 700 C CA . THR A 1 84 ? -12.905 -19.033 23.601 1.00 91.25 84 THR A CA 1
ATOM 701 C C . THR A 1 84 ? -11.704 -19.001 22.679 1.00 91.25 84 THR A C 1
ATOM 703 O O . THR A 1 84 ? -11.817 -19.389 21.518 1.00 91.25 84 THR A O 1
ATOM 706 N N . VAL A 1 85 ? -10.565 -18.566 23.207 1.00 93.75 85 VAL A N 1
ATOM 707 C CA . VAL A 1 85 ? -9.287 -18.521 22.496 1.00 93.75 85 VAL A CA 1
ATOM 708 C C . VAL A 1 85 ? -8.340 -19.514 23.157 1.00 93.75 85 VAL A C 1
ATOM 710 O O . VAL A 1 85 ? -8.095 -19.446 24.363 1.00 93.75 85 VAL A O 1
ATOM 713 N N . GLU A 1 86 ? -7.826 -20.443 22.359 1.00 94.00 86 GLU A N 1
ATOM 714 C CA . GLU A 1 86 ? -6.826 -21.424 22.773 1.00 94.00 86 GLU A CA 1
ATOM 715 C C . GLU A 1 86 ? -5.467 -21.037 22.188 1.00 94.00 86 GLU A C 1
ATOM 717 O O . GLU A 1 86 ? -5.371 -20.581 21.047 1.00 94.00 86 GLU A O 1
ATOM 722 N N . SER A 1 87 ? -4.418 -21.183 22.993 1.00 92.44 87 SER A N 1
ATOM 723 C CA . SER A 1 87 ? -3.045 -20.927 22.570 1.00 92.44 87 SER A CA 1
ATOM 724 C C . SER A 1 87 ? -2.392 -22.224 22.109 1.00 92.44 87 SER A C 1
ATOM 726 O O . SER A 1 87 ? -2.574 -23.266 22.732 1.00 92.44 87 SER A O 1
ATOM 728 N N . GLY A 1 88 ? -1.576 -22.154 21.054 1.00 92.31 88 GLY A N 1
ATOM 729 C CA . GLY A 1 88 ? -0.707 -23.268 20.655 1.00 92.31 88 GLY A CA 1
ATOM 730 C C . GLY A 1 88 ? 0.490 -23.478 21.592 1.00 92.31 88 GLY A C 1
ATOM 731 O O . GLY A 1 88 ? 1.200 -24.470 21.465 1.00 92.31 88 GLY A O 1
ATOM 732 N N . PHE A 1 89 ? 0.723 -22.551 22.524 1.00 91.88 89 PHE A N 1
ATOM 733 C CA . PHE A 1 89 ? 1.758 -22.647 23.550 1.00 91.88 89 PHE A CA 1
ATOM 734 C C . PHE A 1 89 ? 1.153 -23.196 24.847 1.00 91.88 89 PHE A C 1
ATOM 736 O O . PHE A 1 89 ? 0.204 -22.615 25.374 1.00 91.88 89 PHE A O 1
ATOM 743 N N . SER A 1 90 ? 1.736 -24.267 25.390 1.00 83.50 90 SER A N 1
ATOM 744 C CA . SER A 1 90 ? 1.245 -24.980 26.584 1.00 83.50 90 SER A CA 1
ATOM 745 C C . SER A 1 90 ? 1.250 -24.155 27.875 1.00 83.50 90 SER A C 1
ATOM 747 O O . SER A 1 90 ? 0.598 -24.532 28.843 1.00 83.50 90 SER A O 1
ATOM 749 N N . GLU A 1 91 ? 1.989 -23.047 27.906 1.00 91.12 91 GLU A N 1
ATOM 750 C CA . GLU A 1 91 ? 2.121 -22.166 29.073 1.00 91.12 91 GLU A CA 1
ATOM 751 C C . GLU A 1 91 ? 0.962 -21.170 29.217 1.00 91.12 91 GLU A C 1
ATOM 753 O O . GLU A 1 91 ? 0.781 -20.579 30.281 1.00 91.12 91 GLU A O 1
ATOM 758 N N . PHE A 1 92 ? 0.163 -20.972 28.165 1.00 91.62 92 PHE A N 1
ATOM 759 C CA . PHE A 1 92 ? -0.917 -19.992 28.181 1.00 91.62 92 PHE A CA 1
ATOM 760 C C . PHE A 1 92 ? -2.268 -20.675 28.411 1.00 91.62 92 PHE A C 1
ATOM 762 O O . PHE A 1 92 ? -2.667 -21.522 27.607 1.00 91.62 92 PHE A O 1
ATOM 769 N N . PRO A 1 93 ? -3.012 -20.294 29.466 1.00 91.38 93 PRO A N 1
ATOM 770 C CA . PRO A 1 93 ? -4.319 -20.870 29.728 1.00 91.38 93 PRO A CA 1
ATOM 771 C C . PRO A 1 93 ? -5.328 -20.445 28.659 1.00 91.38 93 PRO A C 1
ATOM 773 O O . PRO A 1 93 ? -5.236 -19.366 28.063 1.00 91.38 93 PRO A O 1
ATOM 776 N N . ARG A 1 94 ? -6.339 -21.291 28.455 1.00 90.94 94 ARG A N 1
ATOM 777 C CA . ARG A 1 94 ? -7.491 -20.976 27.610 1.00 90.94 94 ARG A CA 1
ATOM 778 C C . ARG A 1 94 ? -8.212 -19.737 28.144 1.00 90.94 94 ARG A C 1
ATOM 780 O O . ARG A 1 94 ? -8.540 -19.668 29.326 1.00 90.94 94 ARG A O 1
ATOM 787 N N . GLN A 1 95 ? -8.497 -18.786 27.258 1.00 90.81 95 GLN A N 1
ATOM 788 C CA . GLN A 1 95 ? -9.190 -17.542 27.598 1.00 90.81 95 GLN A CA 1
ATOM 789 C C . GLN A 1 95 ? -10.646 -17.605 27.138 1.00 90.81 95 GLN A C 1
ATOM 791 O O . GLN A 1 95 ? -10.928 -18.075 26.035 1.00 90.81 95 GLN A O 1
ATOM 796 N N . VAL A 1 96 ? -11.563 -17.119 27.976 1.00 89.25 96 VAL A N 1
ATOM 797 C CA . VAL A 1 96 ? -13.007 -17.078 27.703 1.00 89.25 96 VAL A CA 1
ATOM 798 C C . VAL A 1 96 ? -13.518 -15.662 27.955 1.00 89.25 96 VAL A C 1
ATOM 800 O O . VAL A 1 96 ? -13.292 -15.109 29.029 1.00 89.25 96 VAL A O 1
ATOM 803 N N . ILE A 1 97 ? -14.171 -15.060 26.958 1.00 88.62 97 ILE A N 1
ATOM 804 C CA . ILE A 1 97 ? -14.668 -13.674 26.997 1.00 88.62 97 ILE A CA 1
ATOM 805 C C . ILE A 1 97 ? -16.114 -13.645 26.464 1.00 88.62 97 ILE A C 1
ATOM 807 O O . ILE A 1 97 ? -16.448 -14.413 25.557 1.00 88.62 97 ILE A O 1
ATOM 811 N N . PRO A 1 98 ? -17.005 -12.781 26.987 1.00 88.19 98 PRO A N 1
ATOM 812 C CA . PRO A 1 98 ? -18.347 -12.615 26.432 1.00 88.19 98 PRO A CA 1
ATOM 813 C C . PRO A 1 98 ? -18.322 -12.101 24.982 1.00 88.19 98 PRO A C 1
ATOM 815 O O . PRO A 1 98 ? -17.623 -11.148 24.640 1.00 88.19 98 PRO A O 1
ATOM 818 N N . LEU A 1 99 ? -19.153 -12.693 24.126 1.00 88.88 99 LEU A N 1
ATOM 819 C CA . LEU A 1 99 ? -19.331 -12.317 22.726 1.00 88.88 99 LEU A CA 1
ATOM 820 C C . LEU A 1 99 ? -20.398 -11.221 22.607 1.00 88.88 99 LEU A C 1
ATOM 822 O O . LEU A 1 99 ? -21.584 -11.444 22.856 1.00 88.88 99 LEU A O 1
ATOM 826 N N . LYS A 1 100 ? -19.985 -10.025 22.174 1.00 86.88 100 LYS A N 1
ATOM 827 C CA . LYS A 1 100 ? -20.899 -8.908 21.908 1.00 86.88 100 LYS A CA 1
ATOM 828 C C . LYS A 1 100 ? -21.522 -9.038 20.518 1.00 86.88 100 LYS A C 1
ATOM 830 O O . LYS A 1 100 ? -20.860 -8.802 19.512 1.00 86.88 100 LYS A O 1
ATOM 835 N N . THR A 1 101 ? -22.810 -9.368 20.461 1.00 88.81 101 THR A N 1
ATOM 836 C CA . THR A 1 101 ? -23.574 -9.334 19.206 1.00 88.81 101 THR A CA 1
ATOM 837 C C . THR A 1 101 ? -23.724 -7.889 18.724 1.00 88.81 101 THR A C 1
ATOM 839 O O . THR A 1 101 ? -24.212 -7.033 19.466 1.00 88.81 101 THR A O 1
ATOM 842 N N . LEU A 1 102 ? -23.309 -7.619 17.484 1.00 93.00 102 LEU A N 1
ATOM 843 C CA . LEU A 1 102 ? -23.592 -6.360 16.795 1.00 93.00 102 LEU A CA 1
ATOM 844 C C . LEU A 1 102 ? -25.016 -6.404 16.229 1.00 93.00 102 LEU A C 1
ATOM 846 O O . LEU A 1 102 ? -25.437 -7.427 15.690 1.00 93.00 102 LEU A O 1
ATOM 850 N N . ASN A 1 103 ? -25.756 -5.304 16.359 1.00 93.69 103 ASN A N 1
ATOM 851 C CA . ASN A 1 103 ? -27.127 -5.220 15.856 1.00 93.69 103 ASN A CA 1
ATOM 852 C C . ASN A 1 103 ? -27.161 -5.368 14.329 1.00 93.69 103 ASN A C 1
ATOM 854 O O . ASN A 1 103 ? -26.261 -4.893 13.635 1.00 93.69 103 ASN A O 1
ATOM 858 N N . ALA A 1 104 ? -28.212 -6.009 13.815 1.00 94.31 104 ALA A N 1
ATOM 859 C CA . ALA A 1 104 ? -28.397 -6.169 12.379 1.00 94.31 104 ALA A CA 1
ATOM 860 C C . ALA A 1 104 ? -28.563 -4.800 11.699 1.00 94.31 104 ALA A C 1
ATOM 862 O O . ALA A 1 104 ? -29.341 -3.960 12.150 1.00 94.31 104 ALA A O 1
ATOM 863 N N . VAL A 1 105 ? -27.841 -4.600 10.597 1.00 97.12 105 VAL A N 1
ATOM 864 C CA . VAL A 1 105 ? -27.951 -3.427 9.721 1.00 97.12 105 VAL A CA 1
ATOM 865 C C . VAL A 1 105 ? -28.367 -3.921 8.340 1.00 97.12 105 VAL A C 1
ATOM 867 O O . VAL A 1 105 ? -27.857 -4.939 7.870 1.00 97.12 105 VAL A O 1
ATOM 870 N N . ALA A 1 106 ? -29.307 -3.225 7.700 1.00 96.00 106 ALA A N 1
ATOM 871 C CA . ALA A 1 106 ? -29.783 -3.590 6.371 1.00 96.00 106 ALA A CA 1
ATOM 872 C C . ALA A 1 106 ? -28.646 -3.510 5.338 1.00 96.00 106 ALA A C 1
ATOM 874 O O . ALA A 1 106 ? -27.910 -2.523 5.285 1.00 96.00 106 ALA A O 1
ATOM 875 N N . SER A 1 107 ? -28.507 -4.547 4.511 1.00 95.31 107 SER A N 1
ATOM 876 C CA . SER A 1 107 ? -27.537 -4.563 3.419 1.00 95.31 107 SER A CA 1
ATOM 877 C C . SER A 1 107 ? -28.067 -3.817 2.193 1.00 95.31 107 SER A C 1
ATOM 879 O O . SER A 1 107 ? -29.261 -3.827 1.894 1.00 95.31 107 SER A O 1
ATOM 881 N N . VAL A 1 108 ? -27.156 -3.175 1.462 1.00 95.94 108 VAL A N 1
ATOM 882 C CA . VAL A 1 108 ? -27.431 -2.577 0.148 1.00 95.94 108 VAL A CA 1
ATOM 883 C C . VAL A 1 108 ? -27.104 -3.612 -0.940 1.00 95.94 108 VAL A C 1
ATOM 885 O O . VAL A 1 108 ? -26.138 -4.364 -0.775 1.00 95.94 108 VAL A O 1
ATOM 888 N N . PRO A 1 109 ? -27.864 -3.679 -2.052 1.00 95.56 109 PRO A N 1
ATOM 889 C CA . PRO A 1 109 ? -27.544 -4.562 -3.172 1.00 95.56 109 PRO A CA 1
ATOM 890 C C . PRO A 1 109 ? -26.143 -4.321 -3.748 1.00 95.56 109 PRO A C 1
ATOM 892 O O . PRO A 1 109 ? -25.634 -3.199 -3.747 1.00 95.56 109 PRO A O 1
ATOM 895 N N . VAL A 1 110 ? -25.531 -5.372 -4.299 1.00 93.56 110 VAL A N 1
ATOM 896 C CA . VAL A 1 110 ? -24.220 -5.268 -4.954 1.00 93.56 110 VAL A CA 1
ATOM 897 C C . VAL A 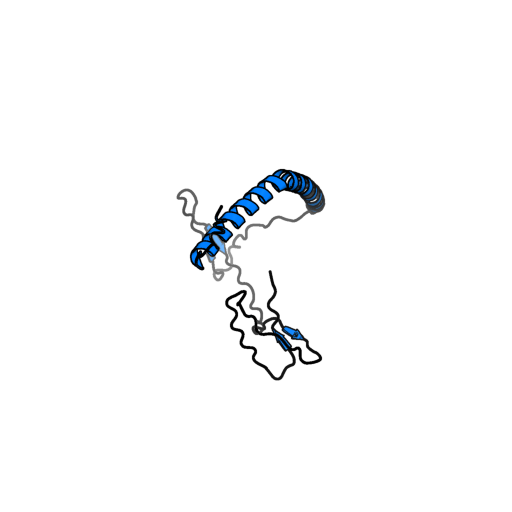1 110 ? -24.332 -4.391 -6.202 1.00 93.56 110 VAL A C 1
ATOM 899 O O . VAL A 1 110 ? -25.072 -4.710 -7.130 1.00 93.56 110 VAL A O 1
ATOM 902 N N . MET A 1 111 ? -23.548 -3.314 -6.246 1.00 92.31 111 MET A N 1
ATOM 903 C CA . MET A 1 111 ? -23.450 -2.415 -7.393 1.00 92.31 111 MET A CA 1
ATOM 904 C C . MET A 1 111 ? -21.979 -2.157 -7.713 1.00 92.31 111 MET A C 1
ATOM 906 O O . MET A 1 111 ? -21.218 -1.699 -6.864 1.00 92.31 111 MET A O 1
ATOM 910 N N . TYR A 1 112 ? -21.566 -2.457 -8.944 1.00 89.31 112 TYR A N 1
ATOM 911 C CA . TYR A 1 112 ? -20.235 -2.084 -9.421 1.00 89.31 112 TYR A CA 1
ATOM 912 C C . TYR A 1 112 ? -20.201 -0.605 -9.785 1.00 89.31 112 TYR A C 1
ATOM 914 O O . TYR A 1 112 ? -21.177 -0.079 -10.313 1.00 89.31 112 TYR A O 1
ATOM 922 N N . SER A 1 113 ? -19.058 0.042 -9.577 1.00 87.31 113 SER A N 1
ATOM 923 C CA . SER A 1 113 ? -18.857 1.430 -9.984 1.00 87.31 113 SER A CA 1
ATOM 924 C C . SER A 1 113 ? -18.983 1.600 -11.501 1.00 87.31 113 SER A C 1
ATOM 926 O O . SER A 1 113 ? -18.411 0.847 -12.298 1.00 87.31 113 SER A O 1
ATOM 928 N N . TRP A 1 114 ? -19.717 2.632 -11.900 1.00 89.81 114 TRP A N 1
ATOM 929 C CA . TRP A 1 114 ? -19.896 3.047 -13.284 1.00 89.81 114 TRP A CA 1
ATOM 930 C C . TRP A 1 114 ? -19.782 4.568 -13.379 1.00 89.81 114 TRP A C 1
ATOM 932 O O . TRP A 1 114 ? -20.153 5.285 -12.452 1.00 89.81 114 TRP A O 1
ATOM 942 N N . SER A 1 115 ? -19.250 5.063 -14.495 1.00 88.31 115 SER A N 1
ATOM 943 C CA . SER A 1 115 ? -19.247 6.493 -14.795 1.00 88.31 115 SER A CA 1
ATOM 944 C C . SER A 1 115 ? -20.541 6.883 -15.506 1.00 88.31 115 SER A C 1
ATOM 946 O O . SER A 1 115 ? -20.938 6.192 -16.455 1.00 88.31 115 SER A O 1
ATOM 948 N N . PRO A 1 116 ? -21.194 7.982 -15.087 1.00 89.75 116 PRO A N 1
ATOM 949 C CA . PRO A 1 116 ? -22.379 8.489 -15.761 1.00 89.75 116 PRO A CA 1
ATOM 950 C C . PRO A 1 116 ? -22.019 9.075 -17.126 1.00 89.75 116 PRO A C 1
ATOM 952 O O . PRO A 1 116 ? -21.000 9.753 -17.261 1.00 89.75 116 PRO A O 1
ATOM 955 N N . LEU A 1 117 ? -22.864 8.840 -18.134 1.00 86.62 117 LEU A N 1
ATOM 956 C CA . LEU A 1 117 ? -22.660 9.363 -19.484 1.00 86.62 117 LEU A CA 1
ATOM 957 C C . LEU A 1 117 ? -23.857 10.178 -19.975 1.00 86.62 117 LEU A C 1
ATOM 959 O O . LEU A 1 117 ? -24.996 9.713 -19.985 1.00 86.62 117 LEU A O 1
ATOM 963 N N . GLN A 1 118 ? -23.577 11.390 -20.461 1.00 88.62 118 GLN A N 1
ATOM 964 C CA . GLN A 1 118 ? -24.574 12.228 -21.137 1.00 88.62 118 GLN A CA 1
ATOM 965 C C . GLN A 1 118 ? -24.825 11.763 -22.583 1.00 88.62 118 GLN A C 1
ATOM 967 O O . GLN A 1 118 ? -25.965 11.789 -23.050 1.00 88.62 118 GLN A O 1
ATOM 972 N N . GLN A 1 119 ? -23.784 11.262 -23.257 1.00 86.56 119 GLN A N 1
ATOM 973 C CA . GLN A 1 119 ? -23.818 10.700 -24.611 1.00 86.56 119 GLN A CA 1
ATOM 974 C C . GLN A 1 119 ? -22.933 9.449 -24.709 1.00 86.56 119 GLN A C 1
ATOM 976 O O . GLN A 1 119 ? -22.061 9.235 -23.867 1.00 86.56 119 GLN A O 1
ATOM 981 N N . ASN A 1 120 ? -23.156 8.620 -25.731 1.00 89.00 120 ASN A N 1
ATOM 982 C CA . ASN A 1 120 ? -22.411 7.372 -25.921 1.00 89.00 120 ASN A CA 1
ATOM 983 C C . ASN A 1 120 ? -20.910 7.627 -26.144 1.00 89.00 120 ASN A C 1
ATOM 985 O O . ASN A 1 120 ? -20.532 8.565 -26.845 1.00 89.00 120 ASN A O 1
ATOM 989 N N . PHE A 1 121 ? -20.063 6.755 -25.585 1.00 84.38 121 PHE A N 1
ATOM 990 C CA . PHE A 1 121 ? -18.608 6.796 -25.750 1.00 84.38 121 PHE A CA 1
ATOM 991 C C . PHE A 1 121 ? -18.115 5.534 -26.466 1.00 84.38 121 PHE A C 1
ATOM 993 O O . PHE A 1 121 ? -18.374 4.414 -26.026 1.00 84.38 121 PHE A O 1
ATOM 1000 N N . MET A 1 122 ? -17.401 5.711 -27.576 1.00 86.88 122 MET A N 1
ATOM 1001 C CA . MET A 1 122 ? -16.873 4.607 -28.375 1.00 86.88 122 MET A CA 1
ATOM 1002 C C . MET A 1 122 ? -15.550 4.103 -27.788 1.00 86.88 122 MET A C 1
ATOM 1004 O O . MET A 1 122 ? -14.590 4.862 -27.667 1.00 86.88 122 MET A O 1
ATOM 1008 N N . VAL A 1 123 ? -15.482 2.810 -27.459 1.00 82.88 123 VAL A N 1
ATOM 1009 C CA . VAL A 1 123 ? -14.285 2.169 -26.890 1.00 82.88 123 VAL A CA 1
ATOM 1010 C C . VAL A 1 123 ? -13.674 1.204 -27.903 1.00 82.88 123 VAL A C 1
ATOM 1012 O O . VAL A 1 123 ? -14.372 0.381 -28.493 1.00 82.88 123 VAL A O 1
ATOM 1015 N N . ARG A 1 124 ? -12.352 1.275 -28.089 1.00 83.50 124 ARG A N 1
ATOM 1016 C CA . ARG A 1 124 ? -11.603 0.308 -28.904 1.00 83.50 124 ARG A CA 1
ATOM 1017 C C . ARG A 1 124 ? -11.422 -1.002 -28.135 1.00 83.50 124 ARG A C 1
ATOM 1019 O O . ARG A 1 124 ? -11.072 -0.978 -26.958 1.00 83.50 124 ARG A O 1
ATOM 1026 N N . ALA A 1 125 ? -11.577 -2.137 -28.818 1.00 80.81 125 ALA A N 1
ATOM 1027 C CA . ALA A 1 125 ? -11.281 -3.443 -28.236 1.00 80.81 125 ALA A CA 1
ATOM 1028 C C . ALA A 1 125 ? -9.822 -3.506 -27.752 1.00 80.81 125 ALA A C 1
ATOM 1030 O O . ALA A 1 125 ? -8.886 -3.222 -28.509 1.00 80.81 125 ALA A O 1
ATOM 1031 N N . ALA A 1 126 ? -9.634 -3.882 -26.488 1.00 76.00 126 ALA A N 1
ATOM 1032 C CA . ALA A 1 126 ? -8.311 -4.161 -25.956 1.00 76.00 126 ALA A CA 1
ATOM 1033 C C . ALA A 1 126 ? -7.773 -5.442 -26.609 1.00 76.00 126 ALA A C 1
ATOM 1035 O O . ALA A 1 126 ? -8.432 -6.478 -26.589 1.00 76.00 126 ALA A O 1
ATOM 1036 N N . SER A 1 127 ? -6.572 -5.381 -27.184 1.00 73.62 127 SER A N 1
ATOM 1037 C CA . SER A 1 127 ? -5.927 -6.549 -27.801 1.00 73.62 127 SER A CA 1
ATOM 1038 C C . SER A 1 127 ? -5.361 -7.531 -26.772 1.00 73.62 127 SER A C 1
ATOM 1040 O O . SER A 1 127 ? -5.128 -8.691 -27.096 1.00 73.62 127 SER A O 1
ATOM 1042 N N . CYS A 1 128 ? -5.130 -7.065 -25.541 1.00 72.00 128 CYS A N 1
ATOM 1043 C CA . CYS A 1 128 ? -4.630 -7.851 -24.420 1.00 72.00 128 CYS A CA 1
ATOM 1044 C C . CYS A 1 128 ? -5.426 -7.475 -23.165 1.00 72.00 128 CYS A C 1
ATOM 1046 O O . CYS A 1 128 ? -5.532 -6.295 -22.830 1.00 72.00 128 CYS A O 1
ATOM 1048 N N . GLY A 1 129 ? -5.984 -8.463 -22.463 1.00 67.56 129 GLY A N 1
ATOM 1049 C CA . GLY A 1 129 ? -6.616 -8.231 -21.165 1.00 67.56 129 GLY A CA 1
ATOM 1050 C C . GLY A 1 129 ? -5.561 -7.867 -20.120 1.00 67.56 129 GLY A C 1
ATOM 1051 O O . GLY A 1 129 ? -4.614 -8.618 -19.914 1.00 67.56 129 GLY A O 1
ATOM 1052 N N . HIS A 1 130 ? -5.718 -6.723 -19.452 1.00 68.50 130 HIS A N 1
ATOM 1053 C CA . HIS A 1 130 ? -4.852 -6.299 -18.339 1.00 68.50 130 HIS A CA 1
ATOM 1054 C C . HIS A 1 130 ? -5.326 -6.832 -16.967 1.00 68.50 130 HIS A C 1
ATOM 1056 O O . HIS A 1 130 ? -4.767 -6.488 -15.932 1.00 68.50 130 HIS A O 1
ATOM 1062 N N . GLY A 1 131 ? -6.331 -7.712 -16.976 1.00 58.97 131 GLY A N 1
ATOM 1063 C CA . GLY A 1 131 ? -6.846 -8.505 -15.860 1.00 58.97 131 GLY A CA 1
ATOM 1064 C C . GLY A 1 131 ? -7.758 -9.610 -16.411 1.00 58.97 131 GLY A C 1
ATOM 1065 O O . GLY A 1 131 ? -8.091 -9.585 -17.599 1.00 58.97 131 GLY A O 1
ATOM 1066 N N . ALA A 1 132 ? -8.189 -10.566 -15.581 1.00 47.69 132 ALA A N 1
ATOM 1067 C CA . ALA A 1 132 ? -9.232 -11.536 -15.940 1.00 47.69 132 ALA A CA 1
ATOM 1068 C C . ALA A 1 132 ? -10.601 -10.829 -16.013 1.00 47.69 132 ALA A C 1
ATOM 1070 O O . ALA A 1 132 ? -11.476 -11.018 -15.174 1.00 47.69 132 ALA A O 1
ATOM 1071 N N . VAL A 1 133 ? -10.757 -9.914 -16.969 1.00 48.34 133 VAL A N 1
ATOM 1072 C CA . VAL A 1 133 ? -11.953 -9.091 -17.119 1.00 48.34 133 VAL A CA 1
ATOM 1073 C C . VAL A 1 133 ? -12.891 -9.811 -18.073 1.00 48.34 133 VAL A C 1
ATOM 1075 O O . VAL A 1 133 ? -12.677 -9.814 -19.285 1.00 48.34 133 VAL A O 1
ATOM 1078 N N . SER A 1 134 ? -13.961 -10.385 -17.521 1.00 38.88 134 SER A N 1
ATOM 1079 C CA . SER A 1 134 ? -15.183 -10.672 -18.267 1.00 38.88 134 SER A CA 1
ATOM 1080 C C . SER A 1 134 ? -15.716 -9.342 -18.809 1.00 38.88 134 SER A C 1
ATOM 1082 O O . SER A 1 134 ? -16.464 -8.628 -18.137 1.00 38.88 134 SER A O 1
ATOM 1084 N N . SER A 1 135 ? -15.260 -8.954 -19.996 1.00 42.03 135 SER A N 1
ATOM 1085 C CA . SER A 1 135 ? -15.780 -7.791 -20.709 1.00 42.03 135 SER A CA 1
ATOM 1086 C C . SER A 1 135 ? -17.118 -8.167 -21.333 1.00 42.03 135 SER A C 1
ATOM 1088 O O . SER A 1 135 ? -17.246 -8.288 -22.544 1.00 42.03 135 SER A O 1
ATOM 1090 N N . SER A 1 136 ? -18.130 -8.382 -20.500 1.00 39.62 136 SER A N 1
ATOM 1091 C CA . SER A 1 136 ? -19.514 -8.242 -20.924 1.00 39.62 136 SER A CA 1
ATOM 1092 C C . SER A 1 136 ? -19.819 -6.748 -20.908 1.00 39.62 136 SER A C 1
ATOM 1094 O O . SER A 1 136 ? -20.190 -6.169 -19.887 1.00 39.62 136 SER A O 1
ATOM 1096 N N . ALA A 1 137 ? -19.613 -6.100 -22.055 1.00 45.78 137 ALA A N 1
ATOM 1097 C CA . ALA A 1 137 ? -20.260 -4.830 -22.347 1.00 45.78 137 ALA A CA 1
ATOM 1098 C C . ALA A 1 137 ? -21.759 -5.111 -22.529 1.00 45.78 137 ALA A C 1
ATOM 1100 O O . ALA A 1 137 ? -22.271 -5.169 -23.643 1.00 45.78 137 ALA A O 1
ATOM 1101 N N . SER A 1 138 ? -22.456 -5.374 -21.424 1.00 40.00 138 SER A N 1
ATOM 1102 C CA . SER A 1 138 ? -23.909 -5.416 -21.419 1.00 40.00 138 SER A CA 1
ATOM 1103 C C . SER A 1 138 ? -24.384 -3.981 -21.605 1.00 40.00 138 SER A C 1
ATOM 1105 O O . SER A 1 138 ? -24.353 -3.188 -20.665 1.00 40.00 138 SER A O 1
ATOM 1107 N N . PHE A 1 139 ? -24.777 -3.639 -22.832 1.00 42.53 139 PHE A N 1
ATOM 1108 C CA . PHE A 1 139 ? -25.550 -2.437 -23.132 1.00 42.53 139 PHE A CA 1
ATOM 1109 C C . PHE A 1 139 ? -26.915 -2.572 -22.444 1.00 42.53 139 PHE A C 1
ATOM 1111 O O . PHE A 1 139 ? -27.903 -2.986 -23.042 1.00 42.53 139 PHE A O 1
ATOM 1118 N N . SER A 1 140 ? -26.952 -2.289 -21.144 1.00 42.03 140 SER A N 1
ATOM 1119 C CA . SER A 1 140 ? -28.197 -2.026 -20.435 1.00 42.03 140 SER A CA 1
ATOM 1120 C C . SER A 1 140 ? -28.684 -0.643 -20.860 1.00 42.03 140 SER A C 1
ATOM 1122 O O . SER A 1 140 ? -27.879 0.270 -21.027 1.00 42.03 140 SER A O 1
ATOM 1124 N N . LEU A 1 141 ? -29.993 -0.473 -21.026 1.00 45.53 141 LEU A N 1
ATOM 1125 C CA . LEU A 1 141 ? -30.677 0.761 -21.447 1.00 45.53 141 LEU A CA 1
ATOM 1126 C C . LEU A 1 141 ? -30.442 1.996 -20.540 1.00 45.53 141 LEU A C 1
ATOM 1128 O O . LEU A 1 141 ? -31.034 3.049 -20.765 1.00 45.53 141 LEU A O 1
ATOM 1132 N N . GLN A 1 142 ? -29.561 1.910 -19.544 1.00 48.47 142 GLN A N 1
ATOM 1133 C CA . GLN A 1 142 ? -29.078 3.033 -18.745 1.00 48.47 142 GLN A CA 1
ATOM 1134 C C . GLN A 1 142 ? -27.678 3.434 -19.228 1.00 48.47 142 GLN A C 1
ATOM 1136 O O . GLN A 1 142 ? -26.766 2.613 -19.253 1.00 48.47 142 GLN A O 1
ATOM 1141 N N . ARG A 1 143 ? -27.519 4.700 -19.640 1.00 57.03 143 ARG A N 1
ATOM 1142 C CA . ARG A 1 143 ? -26.286 5.301 -20.191 1.00 57.03 143 ARG A CA 1
ATOM 1143 C C . ARG A 1 143 ? -25.132 5.314 -19.166 1.00 57.03 143 ARG A C 1
ATOM 1145 O O . ARG A 1 143 ? -24.789 6.359 -18.614 1.00 57.03 143 ARG A O 1
ATOM 1152 N N . CYS A 1 144 ? -24.535 4.154 -18.910 1.00 55.84 144 CYS A N 1
ATOM 1153 C CA . CYS A 1 144 ? -23.526 3.939 -17.874 1.00 55.84 144 CYS A CA 1
ATOM 1154 C C . CYS A 1 144 ? -22.379 3.083 -18.430 1.00 55.84 144 CYS A C 1
ATOM 1156 O O . CYS A 1 144 ? -22.625 2.044 -19.038 1.00 55.84 144 CYS A O 1
ATOM 1158 N N . VAL A 1 145 ? -21.121 3.477 -18.198 1.00 58.97 145 VAL A N 1
ATOM 1159 C CA . VAL A 1 145 ? -19.946 2.651 -18.544 1.00 58.97 145 VAL A CA 1
ATOM 1160 C C . VAL A 1 145 ? -19.277 2.159 -17.271 1.00 58.97 145 VAL A C 1
ATOM 1162 O O . VAL A 1 145 ? -18.990 2.942 -16.368 1.00 58.97 145 VAL A O 1
ATOM 1165 N N . ARG A 1 146 ? -19.021 0.849 -17.192 1.00 57.72 146 ARG A N 1
ATOM 1166 C CA . ARG A 1 146 ? -18.311 0.232 -16.067 1.00 57.72 146 ARG A CA 1
ATOM 1167 C C . ARG A 1 146 ? -16.891 0.789 -15.997 1.00 57.72 146 ARG A C 1
ATOM 1169 O O . ARG A 1 146 ? -16.138 0.666 -16.960 1.00 57.72 146 ARG A O 1
ATOM 1176 N N . VAL A 1 147 ? -16.523 1.365 -14.855 1.00 56.03 147 VAL A N 1
ATOM 1177 C CA . VAL A 1 147 ? -15.156 1.834 -14.606 1.00 56.03 147 VAL A CA 1
ATOM 1178 C C . VAL A 1 147 ? -14.487 0.861 -13.659 1.00 56.03 147 VAL A C 1
ATOM 1180 O O . VAL A 1 147 ? -14.869 0.744 -12.497 1.00 56.03 147 VAL A O 1
ATOM 1183 N N . THR A 1 148 ? -13.484 0.149 -14.162 1.00 50.09 148 THR A N 1
ATOM 1184 C CA . THR A 1 148 ? -12.596 -0.651 -13.321 1.00 50.09 148 THR A CA 1
ATOM 1185 C C . THR A 1 148 ? -11.506 0.279 -12.783 1.00 50.09 148 THR A C 1
ATOM 1187 O O . THR A 1 148 ? -10.758 0.833 -13.593 1.00 50.09 148 THR A O 1
ATOM 1190 N N . PRO A 1 149 ? -11.404 0.509 -11.463 1.00 38.53 149 PRO A N 1
ATOM 1191 C CA . PRO A 1 149 ? -10.316 1.309 -10.918 1.00 38.53 149 PRO A CA 1
ATOM 1192 C C . PRO A 1 149 ? -8.987 0.569 -11.116 1.00 38.53 149 PRO A C 1
ATOM 1194 O O . PRO A 1 149 ? -8.870 -0.610 -10.784 1.00 38.53 149 PRO A O 1
ATOM 1197 N N . PHE A 1 150 ? -7.990 1.265 -11.663 1.00 36.41 150 PHE A N 1
ATOM 1198 C CA . PHE A 1 150 ? -6.593 0.851 -11.565 1.00 36.41 150 PHE A CA 1
ATOM 1199 C C . PHE A 1 150 ? -6.113 1.218 -10.154 1.00 36.41 150 PHE A C 1
ATOM 1201 O O . PHE A 1 150 ? -6.003 2.404 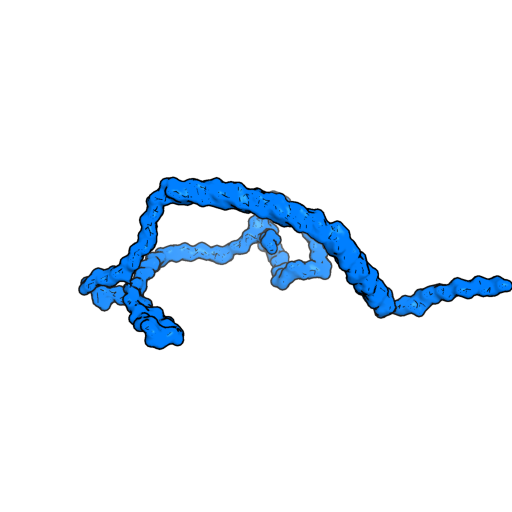-9.845 1.00 36.41 150 PHE A O 1
ATOM 1208 N N . LEU A 1 151 ? -5.880 0.215 -9.306 1.00 35.38 151 LEU A N 1
ATOM 1209 C CA . LEU A 1 151 ? -5.037 0.334 -8.113 1.00 35.38 151 LEU A CA 1
ATOM 1210 C C . LEU A 1 151 ? -3.695 -0.337 -8.402 1.00 35.38 151 LEU A C 1
ATOM 1212 O O . LEU A 1 151 ? -3.721 -1.443 -8.992 1.00 35.38 151 LEU A O 1
#

Radius of gyration: 31.76 Å; chains: 1; bounding box: 70×41×90 Å

Sequence (151 aa):
MVLTGKRSDKGPACWKRRVKSEYMRLRQQKRFRRADEVKSMFNSNRQKIVERTDTLNQEWKTRRIQPVHIMTSVSSLRASRECTVESGFSEFPRQVIPLKTLNAVASVPVMYSWSPLQQNFMVRAASCGHGAVSSSASFSLQRCVRVTPFL

Organism: NCBI:txid48701

Secondary structure (DSSP, 8-state):
-----------HHHHHHHHHHHHHHHHHHHHHHTHHHHHHHHHHHHHHHHHHHHHHHHHHHT--PPPPPP-PPPTT-TT--EEEE--SSTTSPPEEEE--PPPP-PPPPP---EEE-SS----PPPSS-SSS--------SS-EEE-----

pLDDT: mean 81.2, std 19.71, range [35.38, 98.56]